Protein AF-A0A2L0P0C7-F1 (afdb_monomer_lite)

Radius of gyration: 12.32 Å; chains: 1; bounding box: 29×15×33 Å

Secondary structure (DSSP, 8-state):
--EEEEEEE-TTS-EEEEEEETT--GGGGT-EEEEEEE-SHHHHSSS-HHHHHHHHHHHHHHHT-

Organism: NCBI:txid346985

pLDDT: mean 81.84, std 13.98, range [53.75, 96.69]

Structure (mmCIF, N/CA/C/O backbone):
data_AF-A0A2L0P0C7-F1
#
_entry.id   AF-A0A2L0P0C7-F1
#
loop_
_atom_site.group_PDB
_atom_site.id
_atom_site.type_symbol
_atom_site.label_atom_id
_atom_site.label_alt_id
_atom_site.label_comp_id
_atom_site.label_asym_id
_atom_site.label_entity_id
_atom_site.label_seq_id
_atom_site.pdbx_PDB_ins_code
_atom_site.Cartn_x
_atom_site.Cartn_y
_atom_site.Cartn_z
_atom_site.occupancy
_atom_site.B_iso_or_equiv
_atom_site.auth_seq_id
_atom_site.auth_comp_id
_atom_site.auth_asym_id
_atom_site.auth_atom_id
_atom_site.pdbx_PDB_model_num
ATOM 1 N N . GLY A 1 1 ? 9.547 5.129 -9.882 1.00 78.81 1 GLY A N 1
ATOM 2 C CA . GLY A 1 1 ? 10.042 5.038 -8.493 1.00 78.81 1 GLY A CA 1
ATOM 3 C C . GLY A 1 1 ? 9.565 3.730 -7.900 1.00 78.81 1 GLY A C 1
ATOM 4 O O . GLY A 1 1 ? 8.564 3.218 -8.380 1.00 78.81 1 GLY A O 1
ATOM 5 N N . SER A 1 2 ? 10.273 3.185 -6.915 1.00 88.06 2 SER A N 1
ATOM 6 C CA . SER A 1 2 ? 9.980 1.875 -6.320 1.00 88.06 2 SER A CA 1
ATOM 7 C C . SER A 1 2 ? 9.162 2.007 -5.039 1.00 88.06 2 SER A C 1
ATOM 9 O O . SER A 1 2 ? 9.473 2.857 -4.202 1.00 88.06 2 SER A O 1
ATOM 11 N N . GLY A 1 3 ? 8.146 1.168 -4.860 1.00 91.62 3 GLY A N 1
ATOM 12 C CA . GLY A 1 3 ? 7.323 1.215 -3.658 1.00 91.62 3 GLY A CA 1
ATOM 13 C C . GLY A 1 3 ? 6.071 0.360 -3.732 1.00 91.62 3 GLY A C 1
ATOM 14 O O . GLY A 1 3 ? 5.932 -0.505 -4.596 1.00 91.62 3 GLY A O 1
ATOM 15 N N . TRP A 1 4 ? 5.160 0.634 -2.810 1.00 92.69 4 TRP A N 1
ATOM 16 C CA . TRP A 1 4 ? 3.946 -0.139 -2.601 1.00 92.69 4 TRP A CA 1
ATOM 17 C C . TRP A 1 4 ? 2.745 0.780 -2.418 1.00 92.69 4 TRP A C 1
ATOM 19 O O . TRP A 1 4 ? 2.865 1.883 -1.881 1.00 92.69 4 TRP A O 1
ATOM 29 N N . VAL A 1 5 ? 1.575 0.293 -2.821 1.00 91.69 5 VAL A N 1
ATOM 30 C CA . VAL A 1 5 ? 0.281 0.859 -2.429 1.00 91.69 5 VAL A CA 1
ATOM 31 C C . VAL A 1 5 ? -0.379 -0.104 -1.459 1.00 91.69 5 VAL A C 1
ATOM 33 O O . VAL A 1 5 ? -0.458 -1.301 -1.721 1.00 91.69 5 VAL A O 1
ATOM 36 N N . TRP A 1 6 ? -0.867 0.420 -0.348 1.00 91.56 6 TRP A N 1
ATOM 37 C CA . TRP A 1 6 ? -1.451 -0.347 0.733 1.00 91.56 6 TRP A CA 1
ATOM 38 C C . TRP A 1 6 ? -2.903 0.036 0.935 1.00 91.56 6 TRP A C 1
ATOM 40 O O . TRP A 1 6 ? -3.276 1.207 0.872 1.00 91.56 6 TRP A O 1
ATOM 50 N N . LEU A 1 7 ? -3.701 -0.970 1.257 1.00 92.44 7 LEU A N 1
ATOM 51 C CA . LEU A 1 7 ? -4.912 -0.783 2.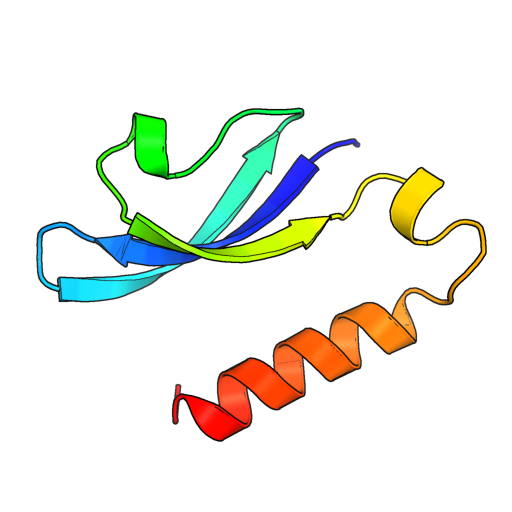027 1.00 92.44 7 LEU A CA 1
ATOM 52 C C . LEU A 1 7 ? -4.609 -1.199 3.464 1.00 92.44 7 LEU A C 1
ATOM 54 O O . LEU A 1 7 ? -4.217 -2.346 3.692 1.00 92.44 7 LEU A O 1
ATOM 58 N N . SER A 1 8 ? -4.834 -0.304 4.418 1.00 93.75 8 SER A N 1
ATOM 59 C CA . SER A 1 8 ? -4.533 -0.535 5.831 1.00 93.75 8 SER A CA 1
ATOM 60 C C . SER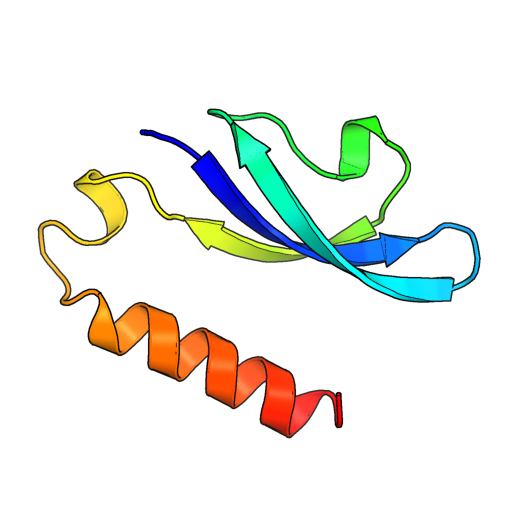 A 1 8 ? -5.704 -0.167 6.734 1.00 93.75 8 SER A C 1
ATOM 62 O O . SER A 1 8 ? -6.598 0.586 6.351 1.00 93.75 8 SER A O 1
ATOM 64 N N . VAL A 1 9 ? -5.674 -0.668 7.967 1.00 93.94 9 VAL A N 1
ATOM 65 C CA . VAL A 1 9 ? -6.555 -0.245 9.059 1.00 93.94 9 VAL A CA 1
ATOM 66 C C . VAL A 1 9 ? -5.743 0.536 10.087 1.00 93.94 9 VAL A C 1
ATOM 68 O O . VAL A 1 9 ? -4.727 0.045 10.582 1.00 93.94 9 VAL A O 1
ATOM 71 N N . THR A 1 10 ? -6.197 1.739 10.429 1.00 94.62 10 THR A N 1
ATOM 72 C CA . THR A 1 10 ? -5.568 2.577 11.458 1.00 94.62 10 THR A CA 1
ATOM 73 C C . THR A 1 10 ? -5.858 2.052 12.871 1.00 94.62 10 THR A C 1
ATOM 75 O O . THR A 1 10 ? -6.808 1.280 13.069 1.00 94.62 10 THR A O 1
ATOM 78 N N . PRO A 1 11 ? -5.124 2.503 13.906 1.00 95.69 11 PRO A N 1
ATOM 79 C CA . PRO A 1 11 ? -5.464 2.205 15.300 1.00 95.69 11 PRO A CA 1
ATOM 80 C C . PRO A 1 11 ? -6.914 2.565 15.674 1.00 95.69 11 PRO A C 1
ATOM 82 O O . PRO A 1 11 ? -7.535 1.876 16.482 1.00 95.69 11 PRO A O 1
ATOM 85 N N . GLN A 1 12 ? -7.483 3.591 15.031 1.00 96.56 12 GLN A N 1
ATOM 86 C CA . GLN A 1 12 ? -8.870 4.042 15.200 1.00 96.56 12 GLN A CA 1
ATOM 87 C C . GLN A 1 12 ? -9.895 3.179 14.441 1.00 96.56 12 GLN A C 1
ATOM 89 O O . GLN A 1 12 ? -11.071 3.526 14.406 1.00 96.56 12 GLN A O 1
ATOM 94 N N . LYS A 1 13 ? -9.476 2.040 13.870 1.00 91.94 13 LYS A N 1
ATOM 95 C CA . LYS A 1 13 ? -10.322 1.099 13.116 1.00 91.94 13 LYS A CA 1
ATOM 96 C C . LYS A 1 13 ? -10.912 1.680 11.827 1.00 91.94 13 LYS A C 1
ATOM 98 O O . LYS A 1 13 ? -11.944 1.208 11.356 1.00 91.94 13 LYS A O 1
ATOM 103 N N . THR A 1 14 ? -10.223 2.644 11.224 1.00 91.38 14 THR A N 1
ATOM 104 C CA . THR A 1 14 ? -10.605 3.231 9.935 1.00 91.38 14 THR A CA 1
ATOM 105 C C . THR A 1 14 ? -9.782 2.620 8.807 1.00 91.38 14 THR A C 1
ATOM 107 O O . THR A 1 14 ? -8.581 2.415 8.966 1.00 91.38 14 THR A O 1
ATOM 110 N N . LEU A 1 15 ? -10.417 2.347 7.665 1.00 89.69 15 LEU A N 1
ATOM 111 C CA . LEU A 1 15 ? -9.727 1.945 6.438 1.00 89.69 15 LEU A CA 1
ATOM 112 C C . LEU A 1 15 ? -9.064 3.154 5.771 1.00 89.69 15 LEU A C 1
ATOM 114 O O . LEU A 1 15 ? -9.691 4.202 5.623 1.00 89.69 15 LEU A O 1
ATOM 118 N N . VAL A 1 16 ? -7.815 2.992 5.342 1.00 90.62 16 VAL A N 1
ATOM 119 C CA . VAL A 1 16 ? -7.046 4.017 4.628 1.00 90.62 16 VAL A CA 1
ATOM 120 C C . VAL A 1 16 ? -6.298 3.408 3.449 1.00 90.62 16 VAL A C 1
ATOM 122 O O . VAL A 1 16 ? -5.862 2.258 3.506 1.00 90.62 16 VAL A O 1
ATOM 125 N N . VAL A 1 17 ? -6.145 4.197 2.386 1.00 90.94 17 VAL A N 1
ATOM 126 C CA . VAL A 1 17 ? -5.241 3.896 1.271 1.00 90.94 17 VAL A CA 1
ATOM 127 C C . VAL A 1 17 ? -3.998 4.758 1.441 1.00 90.94 17 VAL A C 1
ATOM 129 O O . VAL A 1 17 ? -4.102 5.978 1.550 1.00 90.94 17 VAL A O 1
ATOM 132 N N . GLU A 1 18 ? -2.829 4.132 1.476 1.00 92.56 18 GLU A N 1
ATOM 133 C CA . GLU A 1 18 ? -1.546 4.810 1.672 1.00 92.56 18 GLU A CA 1
ATOM 134 C C . GLU A 1 18 ? -0.465 4.198 0.778 1.00 92.56 18 GLU A C 1
ATOM 136 O O . GLU A 1 18 ? -0.6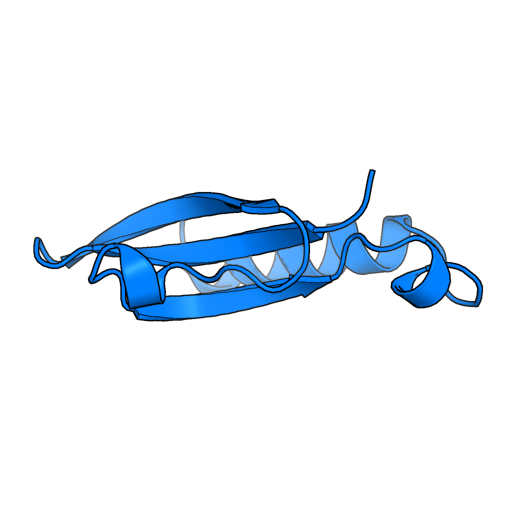19 3.094 0.261 1.00 92.56 18 GLU A O 1
ATOM 141 N N . SER A 1 19 ? 0.637 4.911 0.563 1.00 93.50 19 SER A N 1
ATOM 142 C CA . SER A 1 19 ? 1.760 4.418 -0.236 1.00 93.50 19 SER A CA 1
ATOM 143 C C . SER A 1 19 ? 3.059 4.556 0.530 1.00 93.50 19 SER A C 1
ATOM 145 O O . SER A 1 19 ? 3.256 5.553 1.225 1.00 93.50 19 SER A O 1
ATOM 147 N N . SER A 1 20 ? 3.966 3.608 0.341 1.00 94.56 20 SER A N 1
ATOM 148 C CA . SER A 1 20 ? 5.302 3.654 0.926 1.00 94.56 20 SER A CA 1
ATOM 149 C C . SER A 1 20 ? 6.374 3.513 -0.149 1.00 94.56 20 SER A C 1
ATOM 151 O O . SER A 1 20 ? 6.174 2.871 -1.184 1.00 94.56 20 SER A O 1
ATOM 153 N N . GLY A 1 21 ? 7.518 4.152 0.088 1.00 94.56 21 GLY A N 1
ATOM 154 C CA . GLY A 1 21 ? 8.691 3.997 -0.758 1.00 94.56 21 GLY A CA 1
ATOM 155 C C . GLY A 1 21 ? 9.437 2.710 -0.423 1.00 94.56 21 GLY A C 1
ATOM 156 O O . GLY A 1 21 ? 9.484 2.278 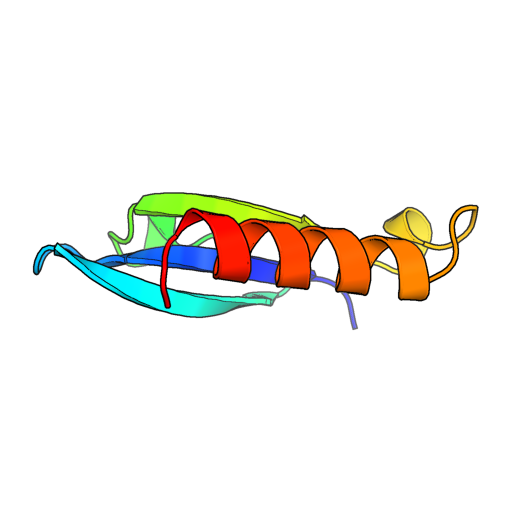0.725 1.00 94.56 21 GLY A O 1
ATOM 157 N N . ASN A 1 22 ? 10.085 2.126 -1.425 1.00 92.62 22 ASN A N 1
ATOM 158 C CA . ASN A 1 22 ? 10.996 0.998 -1.250 1.00 92.62 22 ASN A CA 1
ATOM 159 C C . ASN A 1 22 ? 10.363 -0.192 -0.497 1.00 92.62 22 ASN A C 1
ATOM 161 O O . ASN A 1 22 ? 9.449 -0.821 -1.024 1.00 92.62 22 ASN A O 1
ATOM 165 N N . GLN A 1 23 ? 10.899 -0.533 0.679 1.00 90.81 23 GLN A N 1
ATOM 166 C CA . GLN A 1 23 ? 10.482 -1.659 1.525 1.00 90.81 23 GLN A CA 1
ATOM 167 C C . GLN A 1 23 ? 9.797 -1.189 2.818 1.00 90.81 23 GLN A C 1
ATOM 169 O O . GLN A 1 23 ? 9.563 -1.987 3.725 1.00 90.81 23 GLN A O 1
ATOM 174 N N . ASP A 1 24 ? 9.485 0.105 2.915 1.00 95.38 24 ASP A N 1
ATOM 175 C CA . ASP A 1 24 ? 8.774 0.654 4.063 1.00 95.38 24 ASP A CA 1
ATOM 176 C C . ASP A 1 24 ? 7.343 0.106 4.091 1.00 95.38 24 ASP A C 1
ATOM 178 O O . ASP A 1 24 ? 6.772 -0.242 3.052 1.00 95.38 24 ASP A O 1
ATOM 182 N N . SER A 1 25 ? 6.730 0.043 5.274 1.00 94.25 25 SER A N 1
ATOM 183 C CA . SER A 1 25 ? 5.375 -0.498 5.420 1.00 94.25 25 SER A CA 1
ATOM 184 C C . SER A 1 25 ? 4.527 0.273 6.438 1.00 94.25 25 SER A C 1
ATOM 186 O O . SER A 1 25 ? 5.078 0.855 7.377 1.00 94.25 25 SER A O 1
ATOM 188 N N . PRO A 1 26 ? 3.185 0.213 6.322 1.00 96.00 26 PRO A N 1
ATOM 189 C CA . PRO A 1 26 ? 2.249 0.826 7.272 1.00 96.00 26 PRO A CA 1
ATOM 190 C C . PRO A 1 26 ? 2.459 0.420 8.738 1.00 96.00 26 PRO A C 1
ATOM 192 O O . PRO A 1 26 ? 2.123 1.177 9.651 1.00 96.00 26 PRO A O 1
ATOM 195 N N . LEU A 1 27 ? 3.068 -0.749 8.975 1.00 95.31 27 LEU A N 1
ATOM 196 C CA . LEU A 1 27 ? 3.409 -1.234 10.315 1.00 95.31 27 LEU A CA 1
ATOM 197 C C . LEU A 1 27 ? 4.308 -0.250 11.073 1.00 95.31 27 LEU A C 1
ATOM 199 O O . LEU A 1 27 ? 4.196 -0.128 12.290 1.00 95.31 27 LEU A O 1
ATOM 203 N N . MET A 1 28 ? 5.161 0.489 10.359 1.00 94.50 28 MET A N 1
ATOM 204 C CA . MET A 1 28 ? 6.056 1.493 10.941 1.00 94.50 28 MET A CA 1
ATOM 205 C C . MET A 1 28 ? 5.296 2.691 11.525 1.00 94.50 28 MET A C 1
ATOM 207 O O . MET A 1 28 ? 5.796 3.362 12.424 1.00 94.50 28 MET A O 1
ATOM 211 N N . SER A 1 29 ? 4.077 2.937 11.045 1.00 92.69 29 SER A N 1
ATOM 212 C CA . SER A 1 29 ? 3.175 3.988 11.527 1.00 92.69 29 SER A CA 1
ATOM 213 C C . SER A 1 29 ? 2.080 3.448 12.457 1.00 92.69 29 SER A C 1
ATOM 215 O O . SER A 1 29 ? 1.171 4.185 12.828 1.00 92.69 29 SER A O 1
ATOM 217 N N . GLY A 1 30 ? 2.151 2.169 12.848 1.00 95.62 30 GLY A N 1
ATOM 218 C CA . GLY A 1 30 ? 1.152 1.515 13.700 1.00 95.62 30 GLY A CA 1
ATOM 219 C C . GLY A 1 30 ? -0.142 1.126 12.977 1.00 95.62 30 GLY A C 1
ATOM 220 O O . GLY A 1 30 ? -1.087 0.665 13.620 1.00 95.62 30 GLY A O 1
ATOM 221 N N . ASN A 1 31 ? -0.193 1.278 11.653 1.00 96.56 31 ASN A N 1
ATOM 222 C CA . ASN A 1 31 ? -1.302 0.808 10.835 1.00 96.56 31 ASN A CA 1
ATOM 223 C C . ASN A 1 31 ? -1.148 -0.692 10.556 1.00 96.56 31 ASN A C 1
ATOM 225 O O . ASN A 1 31 ? -0.043 -1.218 10.436 1.00 96.56 31 ASN A O 1
ATOM 229 N N . THR A 1 32 ? -2.270 -1.395 10.427 1.00 96.69 32 THR A N 1
ATOM 230 C CA . THR A 1 32 ? -2.288 -2.817 10.064 1.00 96.69 32 THR A CA 1
ATOM 231 C C . THR A 1 32 ? -2.557 -2.958 8.564 1.00 96.69 32 THR A C 1
ATOM 233 O O . THR A 1 32 ? -3.680 -2.667 8.146 1.00 96.69 32 THR A O 1
ATOM 236 N N . PRO A 1 33 ? -1.584 -3.389 7.741 1.00 94.75 33 PRO A N 1
ATOM 237 C CA . PRO A 1 33 ? -1.811 -3.604 6.317 1.00 94.75 33 PRO A CA 1
ATOM 238 C C . PRO A 1 33 ? -2.762 -4.789 6.097 1.00 94.75 33 PRO A C 1
ATOM 240 O O . PRO A 1 33 ? -2.614 -5.847 6.706 1.00 94.75 33 PRO A O 1
ATOM 243 N N . VAL A 1 34 ? -3.736 -4.607 5.209 1.00 91.38 34 VAL A N 1
ATOM 244 C CA . VAL A 1 34 ? -4.726 -5.615 4.789 1.00 91.38 34 VAL A CA 1
ATOM 245 C C . VAL A 1 34 ? -4.402 -6.137 3.390 1.00 91.38 34 VAL A C 1
ATOM 247 O O . VAL A 1 34 ? -4.535 -7.330 3.125 1.00 91.38 34 VAL A O 1
ATOM 250 N N . LEU A 1 35 ? -3.949 -5.252 2.499 1.00 89.38 35 LEU A N 1
ATOM 251 C CA . LEU A 1 35 ? -3.479 -5.589 1.158 1.00 89.38 35 LEU A CA 1
ATOM 252 C C . LEU A 1 35 ? -2.295 -4.699 0.784 1.00 89.38 35 LEU A C 1
ATOM 254 O O . LEU A 1 35 ? -2.349 -3.495 1.012 1.00 89.38 35 LEU A O 1
ATOM 258 N N . GLY A 1 36 ? -1.271 -5.284 0.162 1.00 89.88 36 GLY A N 1
ATOM 259 C CA . GLY A 1 36 ? -0.177 -4.562 -0.486 1.00 89.88 36 GLY A CA 1
ATOM 260 C C . GLY A 1 36 ? -0.140 -4.852 -1.985 1.00 89.88 36 GLY A C 1
ATOM 261 O O . GLY A 1 36 ? -0.262 -6.004 -2.401 1.00 89.88 36 GLY A O 1
ATOM 262 N N . LEU A 1 37 ? 0.024 -3.806 -2.787 1.00 89.31 37 LEU A N 1
ATOM 263 C CA . LEU A 1 37 ? 0.242 -3.866 -4.227 1.00 89.31 37 LEU A CA 1
ATOM 264 C C . LEU A 1 37 ? 1.663 -3.396 -4.520 1.00 89.31 37 LEU A C 1
ATOM 266 O O . LEU A 1 37 ? 1.995 -2.233 -4.284 1.00 89.31 37 LEU A O 1
ATOM 270 N N . ASP A 1 38 ? 2.476 -4.308 -5.039 1.00 88.62 38 ASP A N 1
ATOM 271 C CA . ASP A 1 38 ? 3.833 -4.010 -5.473 1.00 88.62 38 ASP A CA 1
ATOM 272 C C . ASP A 1 38 ? 3.784 -3.189 -6.770 1.00 88.62 38 ASP A C 1
ATOM 274 O O . ASP A 1 38 ? 3.244 -3.636 -7.789 1.00 88.62 38 ASP A O 1
ATOM 278 N N . VAL A 1 39 ? 4.311 -1.966 -6.714 1.00 87.12 39 VAL A N 1
ATOM 279 C CA . VAL A 1 39 ? 4.407 -1.063 -7.868 1.00 87.12 39 VAL A CA 1
ATOM 280 C C . VAL A 1 39 ? 5.854 -0.850 -8.311 1.00 87.12 39 VAL A C 1
ATOM 282 O O . VAL A 1 39 ? 6.157 0.105 -9.030 1.00 87.12 39 VAL A O 1
ATOM 285 N N . TRP A 1 40 ? 6.763 -1.745 -7.926 1.00 87.12 40 TRP A N 1
ATOM 286 C CA . TRP A 1 40 ? 8.092 -1.806 -8.512 1.00 87.12 40 TRP A CA 1
ATOM 287 C C . TRP A 1 40 ? 8.014 -2.283 -9.964 1.00 87.12 40 TRP A C 1
ATOM 289 O O . TRP A 1 40 ? 7.216 -3.145 -10.321 1.00 87.12 40 TRP A O 1
ATOM 299 N N . GLU A 1 41 ? 8.909 -1.767 -10.806 1.00 81.38 41 GLU A N 1
ATOM 300 C CA . GLU A 1 41 ? 8.960 -2.099 -12.237 1.00 81.38 41 GLU A CA 1
ATOM 301 C C . GLU A 1 41 ? 9.052 -3.606 -12.500 1.00 81.38 41 GLU A C 1
ATOM 303 O O . GLU A 1 41 ? 8.431 -4.115 -13.431 1.00 81.38 41 GLU A O 1
ATOM 308 N N . HIS A 1 42 ? 9.751 -4.346 -11.635 1.00 83.00 42 HIS A N 1
ATOM 309 C CA . HIS A 1 42 ? 9.872 -5.798 -11.754 1.00 83.00 42 HIS A CA 1
ATOM 310 C C . HIS A 1 42 ? 8.544 -6.540 -11.528 1.00 83.00 42 HIS A C 1
ATOM 312 O O . HIS A 1 42 ? 8.345 -7.611 -12.100 1.00 83.00 42 HIS A O 1
ATOM 318 N N . ALA A 1 43 ? 7.614 -5.975 -10.752 1.00 72.00 43 ALA A N 1
ATOM 319 C CA . ALA A 1 43 ? 6.331 -6.601 -10.443 1.00 72.00 43 ALA A CA 1
ATOM 320 C C . ALA A 1 43 ? 5.376 -6.629 -11.650 1.00 72.00 43 ALA A C 1
ATOM 322 O O . ALA A 1 43 ? 4.530 -7.519 -11.760 1.00 72.00 43 ALA A O 1
ATOM 323 N N . TYR A 1 44 ? 5.538 -5.695 -12.591 1.00 69.31 44 TYR A N 1
ATOM 324 C CA . TYR A 1 44 ? 4.728 -5.602 -13.812 1.00 69.31 44 TYR A CA 1
ATOM 325 C C . TYR A 1 44 ? 5.546 -5.720 -15.104 1.00 69.31 44 TYR A C 1
ATOM 327 O O . TYR A 1 44 ? 5.028 -5.518 -16.202 1.00 69.31 44 TYR A O 1
ATOM 335 N N . TYR A 1 45 ? 6.810 -6.127 -15.007 1.00 68.00 45 TYR A N 1
ATOM 336 C CA . TYR A 1 45 ? 7.647 -6.346 -16.185 1.00 68.00 45 TYR A CA 1
ATOM 337 C C . TYR A 1 45 ? 7.115 -7.484 -17.076 1.00 68.00 45 TYR A C 1
ATOM 339 O O . TYR A 1 45 ? 7.163 -7.410 -18.301 1.00 68.00 45 TYR A O 1
ATOM 347 N N . HIS A 1 46 ? 6.538 -8.524 -16.460 1.00 56.81 46 HIS A N 1
ATOM 348 C CA . HIS A 1 46 ? 5.951 -9.680 -17.154 1.00 56.81 46 HIS A CA 1
ATOM 349 C C . HIS A 1 46 ? 4.415 -9.753 -17.060 1.00 56.81 46 HIS A C 1
ATOM 351 O O . HIS A 1 46 ? 3.805 -10.700 -17.555 1.00 56.81 46 HIS A O 1
ATOM 357 N N . ARG A 1 47 ? 3.769 -8.761 -16.432 1.00 58.06 47 ARG A N 1
ATOM 358 C CA . ARG A 1 47 ? 2.308 -8.659 -16.280 1.00 58.06 47 ARG A CA 1
ATOM 359 C C . ARG A 1 47 ? 1.883 -7.208 -16.471 1.00 58.06 47 ARG A C 1
ATOM 361 O O . ARG A 1 47 ? 2.400 -6.335 -15.798 1.00 58.06 47 ARG A O 1
ATOM 368 N N . THR A 1 48 ? 0.913 -6.930 -17.338 1.00 58.59 48 THR A N 1
ATOM 369 C CA . THR A 1 48 ? 0.456 -5.553 -17.590 1.00 58.59 48 THR A CA 1
ATOM 370 C C . THR A 1 48 ? -0.073 -4.878 -16.322 1.00 58.59 48 THR A C 1
ATOM 372 O O . THR A 1 48 ? -0.823 -5.489 -15.561 1.00 58.59 48 THR A O 1
ATOM 375 N N . ALA A 1 49 ? 0.222 -3.584 -16.143 1.00 61.06 49 ALA A N 1
ATOM 376 C CA . ALA A 1 49 ? -0.292 -2.754 -15.042 1.00 61.06 49 ALA A CA 1
ATOM 377 C C . ALA A 1 49 ? -1.829 -2.819 -14.894 1.00 61.06 49 ALA A C 1
ATOM 379 O O . ALA A 1 49 ? -2.367 -2.720 -13.795 1.00 61.06 49 ALA A O 1
ATOM 380 N N . ALA A 1 50 ? -2.549 -3.092 -15.986 1.00 61.31 50 ALA A N 1
ATOM 381 C CA . ALA A 1 50 ? -3.989 -3.339 -15.977 1.00 61.31 50 ALA A CA 1
ATOM 382 C C . ALA A 1 50 ? -4.420 -4.504 -15.057 1.00 61.31 50 ALA A C 1
ATOM 384 O O . ALA A 1 50 ? -5.526 -4.482 -14.521 1.00 61.31 50 ALA A O 1
ATOM 385 N N . ALA A 1 51 ? -3.575 -5.519 -14.849 1.00 62.81 51 ALA A N 1
ATOM 386 C CA . ALA A 1 51 ? -3.860 -6.615 -13.923 1.00 62.81 51 ALA A CA 1
ATOM 387 C C . ALA A 1 51 ? -3.825 -6.154 -12.455 1.00 62.81 51 ALA A C 1
ATOM 389 O O . ALA A 1 51 ? -4.654 -6.599 -11.664 1.00 62.81 51 ALA A O 1
ATOM 390 N N . LEU A 1 52 ? -2.923 -5.228 -12.110 1.00 62.50 52 LEU A N 1
ATOM 391 C CA . LEU A 1 52 ? -2.843 -4.622 -10.776 1.00 62.50 52 LEU A CA 1
ATOM 392 C C . LEU A 1 52 ? -4.075 -3.755 -10.488 1.00 62.50 52 LEU A C 1
ATOM 394 O O . LEU A 1 52 ? -4.685 -3.896 -9.430 1.00 62.50 52 LEU A O 1
ATOM 398 N N . TYR A 1 53 ? -4.517 -2.955 -11.464 1.00 64.25 53 TYR A N 1
ATOM 399 C CA . TYR A 1 53 ? -5.760 -2.181 -11.353 1.00 64.25 53 TYR A CA 1
ATOM 400 C C . TYR A 1 53 ? -6.988 -3.063 -11.100 1.00 64.25 53 TYR A C 1
ATOM 402 O O . TYR A 1 53 ? -7.816 -2.740 -10.254 1.00 64.25 53 TYR A O 1
ATOM 410 N N . ARG A 1 54 ? -7.090 -4.221 -11.764 1.00 67.00 54 ARG A N 1
ATOM 411 C CA . ARG A 1 54 ? -8.208 -5.154 -11.537 1.00 67.00 54 ARG A CA 1
ATOM 412 C C . ARG A 1 54 ? -8.200 -5.772 -10.141 1.00 67.00 54 ARG A C 1
ATOM 414 O O . ARG A 1 54 ? -9.269 -6.030 -9.597 1.00 67.00 54 ARG A O 1
ATOM 421 N N . ILE A 1 55 ? -7.024 -6.021 -9.561 1.00 66.56 55 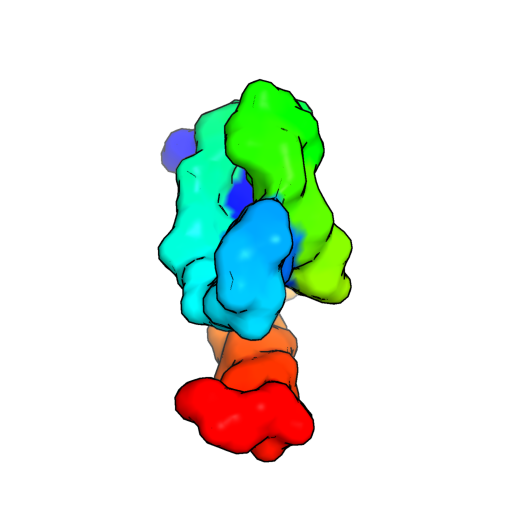ILE A N 1
ATOM 422 C CA . ILE A 1 55 ? -6.916 -6.504 -8.176 1.00 66.56 55 ILE A CA 1
ATOM 423 C C . ILE A 1 55 ? -7.390 -5.411 -7.214 1.00 66.56 55 ILE A C 1
ATOM 425 O O . ILE A 1 55 ? -8.185 -5.704 -6.324 1.00 66.56 55 ILE A O 1
ATOM 429 N N . ALA A 1 56 ? -6.977 -4.160 -7.437 1.00 65.62 56 ALA A N 1
ATOM 430 C CA . ALA A 1 56 ? -7.424 -3.021 -6.641 1.00 65.62 56 ALA A CA 1
ATOM 431 C C . ALA A 1 56 ? -8.952 -2.838 -6.703 1.00 65.62 56 ALA A C 1
ATOM 433 O O . ALA A 1 56 ? -9.603 -2.797 -5.662 1.00 65.62 56 ALA A O 1
ATOM 434 N N . GLU A 1 57 ? -9.550 -2.835 -7.900 1.00 67.88 57 GLU A N 1
ATOM 435 C CA . GLU A 1 57 ? -11.010 -2.726 -8.046 1.00 67.88 57 GLU A CA 1
ATOM 436 C C . GLU A 1 57 ? -11.755 -3.890 -7.391 1.00 67.88 57 GLU A C 1
ATOM 438 O O . GLU A 1 57 ? -12.784 -3.696 -6.741 1.00 67.88 57 GLU A O 1
ATOM 443 N N . ARG A 1 58 ? -11.229 -5.115 -7.517 1.00 66.38 58 ARG A N 1
ATOM 444 C CA . ARG A 1 58 ? -11.829 -6.289 -6.878 1.00 66.38 58 ARG A CA 1
ATOM 445 C C . ARG A 1 58 ? -11.820 -6.147 -5.361 1.00 66.38 58 ARG A C 1
ATOM 447 O O . ARG A 1 58 ? -12.818 -6.476 -4.725 1.00 66.38 58 ARG A O 1
ATOM 454 N N . VAL A 1 59 ? -10.738 -5.628 -4.796 1.00 66.00 59 VAL A N 1
ATOM 455 C CA . VAL A 1 59 ? -10.600 -5.406 -3.355 1.00 66.00 59 VAL A CA 1
ATOM 456 C C . VAL A 1 59 ? -11.561 -4.321 -2.875 1.00 66.00 59 VAL A C 1
ATOM 458 O O . VAL A 1 59 ? -12.293 -4.573 -1.921 1.00 66.00 59 VAL A O 1
ATOM 461 N N . CYS A 1 60 ? -11.663 -3.187 -3.575 1.00 63.69 60 CYS A N 1
ATOM 462 C CA . CYS A 1 60 ? -12.659 -2.157 -3.255 1.00 63.69 60 CYS A CA 1
ATOM 463 C C . CYS A 1 60 ? -14.091 -2.717 -3.321 1.00 63.69 60 CYS A C 1
ATOM 465 O O . CYS A 1 60 ? -14.880 -2.525 -2.397 1.00 63.69 60 CYS A O 1
ATOM 467 N N . SER A 1 61 ? -14.404 -3.517 -4.350 1.00 66.19 61 SER A N 1
ATOM 468 C CA . SER A 1 61 ? -15.737 -4.118 -4.515 1.00 66.19 61 SER A CA 1
ATOM 469 C C . SER A 1 61 ? -16.119 -5.093 -3.392 1.00 66.19 61 SER A C 1
ATOM 471 O O . SER A 1 61 ? -17.286 -5.168 -3.009 1.00 66.19 61 SER A O 1
ATOM 473 N N . VAL A 1 62 ? -15.147 -5.834 -2.846 1.00 64.00 62 VAL A N 1
ATOM 474 C CA . VAL A 1 62 ? -15.368 -6.781 -1.740 1.00 64.00 62 VAL A CA 1
ATOM 475 C C . VAL A 1 62 ? -15.507 -6.044 -0.410 1.00 64.00 62 VAL A C 1
ATOM 477 O O . VAL A 1 62 ? -16.294 -6.454 0.441 1.00 64.00 62 VAL A O 1
ATOM 480 N N . LEU A 1 63 ? -14.771 -4.948 -0.239 1.00 63.09 63 LEU A N 1
ATOM 481 C CA . LEU A 1 63 ? -14.716 -4.206 1.016 1.00 63.09 63 LEU A CA 1
ATOM 482 C C . LEU A 1 63 ? -15.791 -3.120 1.150 1.00 63.09 63 LEU A C 1
ATOM 484 O O . LEU A 1 63 ? -15.906 -2.536 2.224 1.00 63.09 63 LEU A O 1
ATOM 488 N N . ARG A 1 64 ? -16.621 -2.903 0.116 1.00 61.47 64 ARG A N 1
ATOM 489 C CA . ARG A 1 64 ? -17.671 -1.863 0.080 1.00 61.47 64 ARG A CA 1
ATOM 490 C C . ARG A 1 64 ? -17.139 -0.475 0.477 1.00 61.47 64 ARG A C 1
ATOM 492 O O . ARG A 1 64 ? -17.828 0.266 1.178 1.00 61.47 64 ARG A O 1
ATOM 499 N N . VAL A 1 65 ? -15.915 -0.165 0.049 1.00 53.75 65 VAL A N 1
ATOM 500 C CA . VAL A 1 65 ? -15.302 1.172 0.135 1.00 53.75 65 VAL A CA 1
ATOM 501 C C . VAL A 1 65 ? -15.492 1.892 -1.186 1.00 53.75 65 VAL A C 1
ATOM 503 O O . VAL A 1 65 ? -15.411 1.202 -2.230 1.00 53.75 65 VAL A O 1
#

Sequence (65 aa):
GSGWVWLSVTPQKTLVVESSGNQDSPLMSGNTPVLGLDVWEHAYYHRTAAALYRIAERVCSVLRV

Foldseek 3Di:
DWWKWFFWAAPVRDTDIDIDHDPDDCVVVVIGTPDIDTPPCVSCVPPPVVVSVVVVVVVCVVVVD

InterPro domains:
  IPR019832 Manganese/iron superoxide dismutase, C-terminal [PF02777] (1-47)
  IPR019833 Manganese/iron superoxide dismutase, binding site [PS00088] (38-45)
  IPR036314 Manganese/iron superoxide di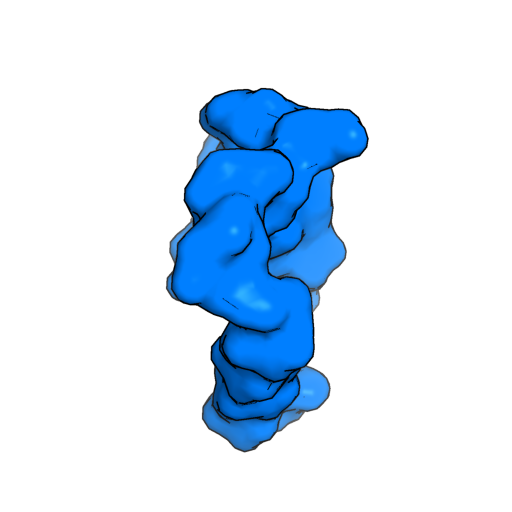smutase, C-terminal domain superfamily [G3DSA:3.55.40.20] (1-63)
  IPR036314 Manganese/iron superoxide dismutase, C-terminal domain superfamily [SSF54719] (1-47)